Protein AF-A0A936VGF5-F1 (afdb_monomer_lite)

Radius of gyration: 16.81 Å; chains: 1; bounding box: 63×32×37 Å

Foldseek 3Di:
DDDDDPPPDPWPPDDEDDDDQPQADVPDDDCVRRDPPVLRLLLCVQQVPDAFDWAFLVRSQVCCCPVVVDNDDSVRSVVSQVVCRNNVQWDWTD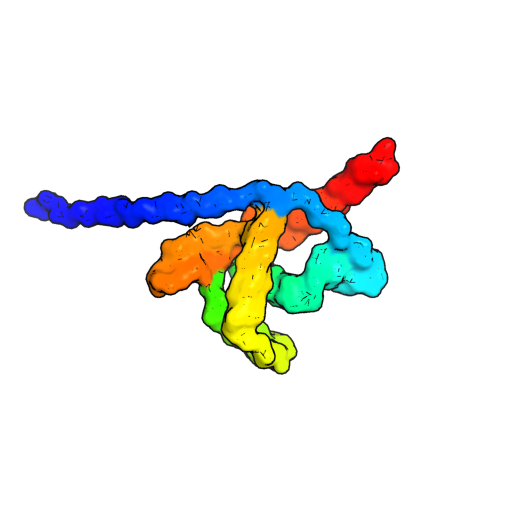DPNTIIIHGPDHPVVVVVSNVVSVVVVVD

pLDDT: mean 82.53, std 17.33, range [33.66, 96.06]

Structure (mmCIF, N/CA/C/O backbone):
data_AF-A0A936VGF5-F1
#
_entry.id   AF-A0A936VGF5-F1
#
loop_
_atom_site.group_PDB
_atom_site.id
_atom_site.type_symbol
_atom_site.label_atom_id
_atom_site.label_alt_id
_atom_site.label_comp_id
_atom_site.label_asym_id
_atom_site.label_entity_id
_atom_site.label_seq_id
_atom_site.pdbx_PDB_ins_code
_atom_site.Cartn_x
_atom_site.Cartn_y
_atom_site.Cartn_z
_atom_site.occupancy
_atom_site.B_iso_or_equiv
_atom_site.auth_seq_id
_atom_site.auth_comp_id
_atom_site.auth_asym_id
_atom_site.auth_atom_id
_atom_site.pdbx_PDB_model_num
ATOM 1 N N . MET A 1 1 ? 45.465 14.413 -1.784 1.00 39.62 1 MET A N 1
ATOM 2 C CA . MET A 1 1 ? 44.495 14.993 -2.738 1.00 39.62 1 MET A CA 1
ATOM 3 C C . MET A 1 1 ? 43.086 14.638 -2.286 1.00 39.62 1 MET A C 1
ATOM 5 O O . MET A 1 1 ? 42.641 13.520 -2.496 1.00 39.62 1 MET A O 1
ATOM 9 N N . ARG A 1 2 ? 42.426 15.552 -1.565 1.00 36.09 2 ARG A N 1
ATOM 10 C CA . ARG A 1 2 ? 41.004 15.451 -1.212 1.00 36.09 2 ARG A CA 1
ATOM 11 C C . ARG A 1 2 ? 40.212 16.215 -2.265 1.00 36.09 2 ARG A C 1
ATOM 13 O O . ARG A 1 2 ? 40.598 17.339 -2.564 1.00 36.09 2 ARG A O 1
ATOM 20 N N . SER A 1 3 ? 39.134 15.620 -2.769 1.00 33.69 3 SER A N 1
ATOM 21 C CA . SER A 1 3 ? 37.849 16.268 -3.080 1.00 33.69 3 SER A CA 1
ATOM 22 C C . SER A 1 3 ? 37.130 15.448 -4.152 1.00 33.69 3 SER A C 1
ATOM 24 O O . SER A 1 3 ? 37.285 15.686 -5.345 1.00 33.69 3 SER A O 1
ATOM 26 N N . ILE A 1 4 ? 36.338 14.465 -3.721 1.00 40.16 4 ILE A N 1
ATOM 27 C CA . ILE A 1 4 ? 35.181 14.038 -4.504 1.00 40.16 4 ILE A CA 1
ATOM 28 C C . ILE A 1 4 ? 34.011 14.734 -3.832 1.00 40.16 4 ILE A C 1
ATOM 30 O O . ILE A 1 4 ? 33.674 14.450 -2.684 1.00 40.16 4 ILE A O 1
ATOM 34 N N . ARG A 1 5 ? 33.477 15.735 -4.530 1.00 33.66 5 ARG A N 1
ATOM 35 C CA . ARG A 1 5 ? 32.250 16.429 -4.162 1.00 33.66 5 ARG A CA 1
ATOM 36 C C . ARG A 1 5 ? 31.157 15.378 -3.991 1.00 33.66 5 ARG A C 1
ATOM 38 O O . ARG A 1 5 ? 30.694 14.819 -4.981 1.00 33.66 5 ARG A O 1
ATOM 45 N N . THR A 1 6 ? 30.743 15.126 -2.754 1.00 34.22 6 THR A N 1
ATOM 46 C CA . THR A 1 6 ? 29.470 14.468 -2.470 1.00 34.22 6 THR A CA 1
ATOM 47 C C . THR A 1 6 ? 28.396 15.373 -3.049 1.00 34.22 6 THR A C 1
ATOM 49 O O . THR A 1 6 ? 28.096 16.435 -2.507 1.00 34.22 6 THR A O 1
ATOM 52 N N . GLN A 1 7 ? 27.907 15.018 -4.231 1.00 36.62 7 GLN A N 1
ATOM 53 C CA . GLN A 1 7 ? 26.807 15.712 -4.865 1.00 36.62 7 GLN A CA 1
ATOM 54 C C . GLN A 1 7 ? 25.578 15.414 -4.008 1.00 36.62 7 GLN A C 1
ATOM 56 O O . GLN A 1 7 ? 25.015 14.325 -4.065 1.00 36.62 7 GLN A O 1
ATOM 61 N N . THR A 1 8 ? 25.234 16.364 -3.138 1.00 41.66 8 THR A N 1
ATOM 62 C CA . THR A 1 8 ? 23.987 16.397 -2.380 1.00 41.66 8 THR A CA 1
ATOM 63 C C . THR A 1 8 ? 22.843 16.334 -3.383 1.00 41.66 8 THR A C 1
ATOM 65 O O . THR A 1 8 ? 22.444 17.348 -3.956 1.00 41.66 8 THR A O 1
ATOM 68 N N . ALA A 1 9 ? 22.358 15.123 -3.657 1.00 45.34 9 ALA A N 1
ATOM 69 C CA . ALA A 1 9 ? 21.144 14.925 -4.417 1.00 45.34 9 ALA A CA 1
ATOM 70 C C . ALA A 1 9 ? 20.023 15.603 -3.630 1.00 45.34 9 ALA A C 1
ATOM 72 O O . ALA A 1 9 ? 19.758 15.268 -2.476 1.00 45.34 9 ALA A O 1
ATOM 73 N N . VAL A 1 10 ? 19.426 16.615 -4.250 1.00 44.59 10 VAL A N 1
ATOM 74 C CA . VAL A 1 10 ? 18.288 17.362 -3.726 1.00 44.59 10 VAL A CA 1
ATOM 75 C C . VAL A 1 10 ? 17.210 16.355 -3.328 1.00 44.59 10 VAL A C 1
ATOM 77 O O . VAL A 1 10 ? 16.573 15.749 -4.190 1.00 44.59 10 VAL A O 1
ATOM 80 N N . VAL A 1 11 ? 17.029 16.154 -2.020 1.00 50.84 11 VAL A N 1
ATOM 81 C CA . VAL A 1 11 ? 15.942 15.354 -1.456 1.00 50.84 11 VAL A CA 1
ATOM 82 C C . VAL A 1 11 ? 14.650 16.037 -1.879 1.00 50.84 11 VAL A C 1
ATOM 84 O O . VAL A 1 11 ? 14.237 17.033 -1.288 1.00 50.84 11 VAL A O 1
ATOM 87 N N . ARG A 1 12 ? 14.009 15.538 -2.938 1.00 46.78 12 ARG A N 1
ATOM 88 C CA . ARG A 1 12 ? 12.655 15.968 -3.294 1.00 46.78 12 ARG A CA 1
ATOM 89 C C . ARG A 1 12 ? 11.688 15.350 -2.290 1.00 46.78 12 ARG A C 1
ATOM 91 O O . ARG A 1 12 ? 11.026 14.353 -2.566 1.00 46.78 12 ARG A O 1
ATOM 98 N N . SER A 1 13 ? 11.655 15.949 -1.103 1.00 54.50 13 SER A N 1
ATOM 99 C CA . SER A 1 13 ? 10.577 15.786 -0.139 1.00 54.50 13 SER A CA 1
ATOM 100 C C . SER A 1 13 ? 9.284 16.224 -0.827 1.00 54.50 13 SER A C 1
ATOM 102 O O . SER A 1 13 ? 9.141 17.385 -1.205 1.00 54.50 13 SER A O 1
ATOM 104 N N . THR A 1 14 ? 8.377 15.280 -1.080 1.00 53.69 14 THR A N 1
ATOM 105 C CA . THR A 1 14 ? 7.037 15.575 -1.601 1.00 53.69 14 THR A CA 1
ATOM 106 C C . THR A 1 14 ? 6.063 15.328 -0.459 1.00 53.69 14 THR A C 1
ATOM 108 O O . THR A 1 14 ? 5.756 14.188 -0.124 1.00 53.69 14 THR A O 1
ATOM 111 N N . ILE A 1 15 ? 5.716 16.427 0.207 1.00 53.41 15 ILE A N 1
ATOM 112 C CA . ILE A 1 15 ? 4.861 16.560 1.395 1.00 53.41 15 ILE A CA 1
ATOM 113 C C . ILE A 1 15 ? 3.683 15.574 1.378 1.00 53.41 15 ILE A C 1
ATOM 115 O O . ILE A 1 15 ? 3.010 15.444 0.358 1.00 53.41 15 ILE A O 1
ATOM 119 N N . ASN A 1 16 ? 3.432 14.900 2.506 1.00 62.00 16 ASN A N 1
ATOM 120 C CA . ASN A 1 16 ? 2.323 13.961 2.653 1.00 62.00 16 ASN A CA 1
ATOM 121 C C . ASN A 1 16 ? 1.742 13.967 4.079 1.00 62.00 16 ASN A C 1
ATOM 123 O O . ASN A 1 16 ? 2.332 13.422 5.016 1.00 62.00 16 ASN A O 1
ATOM 127 N N . ALA A 1 17 ? 0.564 14.556 4.229 1.00 57.31 17 ALA A N 1
ATOM 128 C CA . ALA A 1 17 ? -0.300 14.418 5.394 1.00 57.31 17 ALA A CA 1
ATOM 129 C C . ALA A 1 17 ? -1.736 14.471 4.867 1.00 57.31 17 ALA A C 1
ATOM 131 O O . ALA A 1 17 ? -2.182 15.541 4.454 1.00 57.31 17 ALA A O 1
ATOM 132 N N . PRO A 1 18 ? -2.419 13.325 4.764 1.00 60.78 18 PRO A N 1
ATOM 133 C CA . PRO A 1 18 ? -3.416 13.052 5.799 1.00 60.78 18 PRO A CA 1
ATOM 134 C C . PRO A 1 18 ? -3.662 11.559 6.060 1.00 60.78 18 PRO A C 1
ATOM 136 O O . PRO A 1 18 ? -3.663 10.748 5.147 1.00 60.78 18 PRO A O 1
ATOM 139 N N . LEU A 1 19 ? -3.997 11.220 7.301 1.00 58.94 19 LEU A N 1
ATOM 140 C CA . LEU A 1 19 ? -4.687 9.978 7.645 1.00 58.94 19 LEU A CA 1
ATOM 141 C C . LEU A 1 19 ? -5.800 10.314 8.642 1.00 58.94 19 LEU A C 1
ATOM 143 O O . LEU A 1 19 ? -5.503 10.677 9.777 1.00 58.94 19 LEU A O 1
ATOM 147 N N . PRO A 1 20 ? -7.067 10.169 8.243 1.00 59.28 20 PRO A N 1
ATOM 148 C CA . PRO A 1 20 ? -7.963 9.336 9.041 1.00 59.28 20 PRO A CA 1
ATOM 149 C C . PRO A 1 20 ? -8.663 8.337 8.110 1.00 59.28 20 PRO A C 1
ATOM 151 O O . PRO A 1 20 ? -9.509 8.727 7.302 1.00 59.28 20 PRO A O 1
ATOM 154 N N . ILE A 1 21 ? -8.288 7.050 8.155 1.00 58.75 21 ILE A N 1
ATOM 155 C CA . ILE A 1 21 ? -8.909 6.047 7.278 1.00 58.75 21 ILE A CA 1
ATOM 156 C C . ILE A 1 21 ? -10.196 5.555 7.930 1.00 58.75 21 ILE A C 1
ATOM 158 O O . ILE A 1 21 ? -10.199 4.723 8.825 1.00 58.75 21 ILE A O 1
ATOM 162 N N . LEU A 1 22 ? -11.318 6.054 7.421 1.00 59.53 22 LEU A N 1
ATOM 163 C CA . LEU A 1 22 ? -12.664 5.617 7.791 1.00 59.53 22 LEU A CA 1
ATOM 164 C C . LEU A 1 22 ? -13.322 4.868 6.629 1.00 59.53 22 LEU A C 1
ATOM 166 O O . LEU A 1 22 ? -14.381 5.232 6.125 1.00 59.53 22 LEU A O 1
ATOM 170 N N . ARG A 1 23 ? -12.682 3.783 6.200 1.00 68.75 23 ARG A N 1
ATOM 171 C CA . ARG A 1 23 ? -13.405 2.634 5.659 1.00 68.75 23 ARG A CA 1
ATOM 172 C C . ARG A 1 23 ? -13.059 1.471 6.568 1.00 68.75 23 ARG A C 1
ATOM 174 O O . ARG A 1 23 ? -11.928 1.010 6.557 1.00 68.75 23 ARG A O 1
ATOM 181 N N . TYR A 1 24 ? -14.031 1.057 7.364 1.00 85.19 24 TYR A N 1
ATOM 182 C CA . TYR A 1 24 ? -13.961 -0.161 8.149 1.00 85.19 24 TYR A CA 1
ATOM 183 C C . TYR A 1 24 ? -15.157 -1.021 7.765 1.00 85.19 24 TYR A C 1
ATOM 185 O O . TYR A 1 24 ? -16.300 -0.620 7.984 1.00 85.19 24 TYR A O 1
ATOM 193 N N . ASP A 1 25 ? -14.906 -2.169 7.138 1.00 89.56 25 ASP A N 1
ATOM 194 C CA . ASP A 1 25 ? -15.941 -3.182 6.915 1.00 89.56 25 ASP A CA 1
ATOM 195 C C . ASP A 1 25 ? -15.692 -4.369 7.859 1.00 89.56 25 ASP A C 1
ATOM 197 O O . ASP A 1 25 ? -14.798 -5.179 7.594 1.00 89.56 25 ASP A O 1
ATOM 201 N N . PRO A 1 26 ? -16.465 -4.520 8.952 1.00 88.38 26 PRO A N 1
ATOM 202 C CA . PRO A 1 26 ? -16.264 -5.607 9.912 1.00 88.38 26 PRO A CA 1
ATOM 203 C C . PRO A 1 26 ? -16.532 -6.999 9.319 1.00 88.38 26 PRO A C 1
ATOM 205 O O . PRO A 1 26 ? -16.187 -8.000 9.945 1.00 88.38 26 PRO A O 1
ATOM 208 N N . ARG A 1 27 ? -17.130 -7.086 8.123 1.00 90.94 27 ARG A N 1
ATOM 209 C CA . ARG A 1 27 ? -17.422 -8.354 7.434 1.00 90.94 27 ARG A CA 1
ATOM 210 C C . ARG A 1 27 ? -16.272 -8.834 6.550 1.00 90.94 27 ARG A C 1
ATOM 212 O O . ARG A 1 27 ? -16.309 -9.968 6.087 1.00 90.94 27 ARG A O 1
ATOM 219 N N . LYS A 1 28 ? -15.305 -7.966 6.249 1.00 92.00 28 LYS A N 1
ATOM 220 C CA . LYS A 1 28 ? -14.093 -8.317 5.496 1.00 92.00 28 LYS A CA 1
ATOM 221 C C . LYS A 1 28 ? -13.053 -8.923 6.420 1.00 92.00 28 LYS A C 1
ATOM 223 O O . LYS A 1 28 ? -13.156 -8.738 7.619 1.00 92.00 28 LYS A O 1
ATOM 228 N N . GLU A 1 29 ? -12.072 -9.629 5.880 1.00 87.44 29 GLU A N 1
ATOM 229 C CA . GLU A 1 29 ? -10.959 -10.193 6.651 1.00 87.44 29 GLU A CA 1
ATOM 230 C C . GLU A 1 29 ? -9.676 -9.394 6.404 1.00 87.44 29 GLU A C 1
ATOM 232 O O . GLU A 1 29 ? -9.612 -8.592 5.467 1.00 87.44 29 GLU A O 1
ATOM 237 N N . ASP A 1 30 ? -8.698 -9.567 7.294 1.00 89.25 30 ASP A N 1
ATOM 238 C CA . ASP A 1 30 ? -7.364 -8.967 7.203 1.00 89.25 30 ASP A CA 1
ATOM 239 C C . ASP A 1 30 ? -7.385 -7.464 6.865 1.00 89.25 30 ASP A C 1
ATOM 241 O O . ASP A 1 30 ? -8.191 -6.685 7.392 1.00 89.25 30 ASP A O 1
ATOM 245 N N . PHE A 1 31 ? -6.506 -7.040 5.959 1.00 90.44 31 PHE A N 1
ATOM 246 C CA . PHE A 1 31 ? -6.366 -5.647 5.568 1.00 90.44 31 PHE A CA 1
ATOM 247 C C . PHE A 1 31 ? -7.459 -5.172 4.597 1.00 90.44 31 PHE A C 1
ATOM 249 O O . PHE A 1 31 ? -7.625 -3.962 4.425 1.00 90.44 31 PHE A O 1
ATOM 256 N N . GLU A 1 32 ? -8.289 -6.063 4.032 1.00 92.31 32 GLU A N 1
ATOM 257 C CA . GLU A 1 32 ? -9.488 -5.656 3.274 1.00 92.31 32 GLU A CA 1
ATOM 258 C C . GLU A 1 32 ? -10.554 -4.988 4.161 1.00 92.31 32 GLU A C 1
ATOM 260 O O . GLU A 1 32 ? -11.457 -4.322 3.646 1.00 92.31 32 GLU A O 1
ATOM 265 N N . ARG A 1 33 ? -10.451 -5.111 5.494 1.00 91.25 33 ARG A N 1
ATOM 266 C CA . ARG A 1 33 ? -11.264 -4.315 6.430 1.00 91.25 33 ARG A CA 1
ATOM 267 C C . ARG A 1 33 ? -11.019 -2.819 6.252 1.00 91.25 33 ARG A C 1
ATOM 269 O O . ARG A 1 33 ? -11.967 -2.047 6.370 1.00 91.25 33 ARG A O 1
ATOM 276 N N . TRP A 1 34 ? -9.778 -2.440 5.944 1.00 90.75 34 TRP A N 1
ATOM 277 C CA . TRP A 1 34 ? -9.291 -1.057 5.900 1.00 90.75 34 TRP A CA 1
ATOM 278 C C . TRP A 1 34 ? -9.090 -0.528 4.474 1.00 90.75 34 TRP A C 1
ATOM 280 O O . TRP A 1 34 ? -9.181 0.676 4.218 1.00 90.75 34 TRP A O 1
ATOM 290 N N . PHE A 1 35 ? -8.821 -1.429 3.530 1.00 91.75 35 PHE A N 1
ATOM 291 C CA . PHE A 1 35 ? -8.397 -1.113 2.171 1.00 91.75 35 PHE A CA 1
ATOM 292 C C . PHE A 1 35 ? -9.289 -1.760 1.106 1.00 91.75 35 PHE A C 1
ATOM 294 O O . PHE A 1 35 ? -10.047 -2.691 1.366 1.00 91.75 35 PHE A O 1
ATOM 301 N N . GLY A 1 36 ? -9.190 -1.281 -0.139 1.00 90.75 36 GLY A N 1
ATOM 302 C CA . GLY A 1 36 ? -9.699 -2.046 -1.282 1.00 90.75 36 GLY A CA 1
ATOM 303 C C . GLY A 1 36 ? -8.843 -3.298 -1.564 1.00 90.75 36 GLY A C 1
ATOM 304 O O . GLY A 1 36 ? -7.688 -3.338 -1.146 1.00 90.75 36 GLY A O 1
ATOM 305 N N . PRO A 1 37 ? -9.326 -4.283 -2.348 1.00 90.62 37 PRO A N 1
ATOM 306 C CA . PRO A 1 37 ? -8.626 -5.563 -2.547 1.00 90.62 37 PRO A CA 1
ATOM 307 C C . PRO A 1 37 ? -7.183 -5.439 -3.064 1.00 90.62 37 PRO A C 1
ATOM 309 O O . PRO A 1 37 ? -6.274 -6.106 -2.582 1.00 90.62 37 PRO A O 1
ATOM 312 N N . THR A 1 38 ? -6.931 -4.565 -4.045 1.00 92.06 38 THR A N 1
ATOM 313 C CA . THR A 1 38 ? -5.569 -4.350 -4.573 1.00 92.06 38 THR A CA 1
ATOM 314 C C . THR A 1 38 ? -4.687 -3.576 -3.595 1.00 92.06 38 THR A C 1
ATOM 316 O O . THR A 1 38 ? -3.483 -3.800 -3.547 1.00 92.06 38 THR A O 1
ATOM 319 N N . GLU A 1 39 ? -5.269 -2.658 -2.825 1.00 93.88 39 GLU A N 1
ATOM 320 C CA . GLU A 1 39 ? -4.542 -1.895 -1.810 1.00 93.88 39 GLU A CA 1
ATOM 321 C C . GLU A 1 39 ? -4.104 -2.807 -0.659 1.00 93.88 39 GLU A C 1
ATOM 323 O O . GLU A 1 39 ? -2.935 -2.759 -0.288 1.00 93.88 39 GLU A O 1
ATOM 328 N N . ALA A 1 40 ? -4.998 -3.680 -0.176 1.00 93.62 40 ALA A N 1
ATOM 329 C CA . ALA A 1 40 ? -4.715 -4.670 0.861 1.00 93.62 40 ALA A CA 1
ATOM 330 C C . ALA A 1 40 ? -3.526 -5.559 0.471 1.00 93.62 40 ALA A C 1
ATOM 332 O O . ALA A 1 40 ? -2.518 -5.556 1.168 1.00 93.62 40 ALA A O 1
ATOM 333 N N . LYS A 1 41 ? -3.563 -6.178 -0.718 1.00 94.75 41 LYS A N 1
ATOM 334 C CA . LYS A 1 41 ? -2.460 -7.016 -1.228 1.00 94.75 41 LYS A CA 1
ATOM 335 C C . LYS A 1 41 ? -1.125 -6.275 -1.324 1.00 94.75 41 LYS A C 1
ATOM 337 O O . LYS A 1 41 ? -0.071 -6.834 -1.042 1.00 94.75 41 LYS A O 1
ATOM 342 N N . ILE A 1 42 ? -1.140 -5.008 -1.749 1.00 95.12 42 ILE A N 1
ATOM 343 C CA . ILE A 1 42 ? 0.086 -4.196 -1.816 1.00 95.12 42 ILE A CA 1
ATOM 344 C C . ILE A 1 42 ? 0.629 -3.922 -0.411 1.00 95.12 42 ILE A C 1
ATOM 346 O O . ILE A 1 42 ? 1.841 -3.984 -0.208 1.00 95.12 42 ILE A O 1
ATOM 350 N N . MET A 1 43 ? -0.247 -3.617 0.545 1.00 94.31 43 MET A N 1
ATOM 351 C CA . MET A 1 43 ? 0.147 -3.380 1.930 1.00 94.31 43 MET A CA 1
ATOM 352 C C . MET A 1 43 ? 0.651 -4.659 2.608 1.00 94.31 43 MET A C 1
ATOM 354 O O . MET A 1 43 ? 1.670 -4.600 3.287 1.00 94.31 43 MET A O 1
ATOM 358 N N . GLU A 1 44 ? 0.032 -5.811 2.344 1.00 93.94 44 GLU A N 1
ATOM 359 C CA . GLU A 1 44 ? 0.500 -7.135 2.782 1.00 93.94 44 GLU A CA 1
ATOM 360 C C . GLU A 1 44 ? 1.915 -7.426 2.280 1.00 93.94 44 GLU A C 1
ATOM 362 O O . GLU A 1 44 ? 2.783 -7.790 3.069 1.00 93.94 44 GLU A O 1
ATOM 367 N N . ILE A 1 45 ? 2.195 -7.176 0.994 1.00 94.44 45 ILE A N 1
ATOM 368 C CA . ILE A 1 45 ? 3.553 -7.307 0.446 1.00 94.44 45 ILE A CA 1
ATOM 369 C C . ILE A 1 45 ? 4.516 -6.361 1.175 1.00 94.44 45 ILE A C 1
ATOM 371 O O . ILE A 1 45 ? 5.601 -6.769 1.587 1.00 94.44 45 ILE A O 1
ATOM 375 N N . LEU A 1 46 ? 4.153 -5.086 1.334 1.00 94.19 46 LEU A N 1
ATOM 376 C CA . LEU A 1 46 ? 5.045 -4.082 1.919 1.00 94.19 46 LEU A CA 1
ATOM 377 C C . LEU A 1 46 ? 5.318 -4.305 3.415 1.00 94.19 46 LEU A C 1
ATOM 379 O O . LEU A 1 46 ? 6.433 -4.032 3.858 1.00 94.19 46 LEU A O 1
ATOM 383 N N . TRP A 1 47 ? 4.339 -4.787 4.182 1.00 92.88 47 TRP A N 1
ATOM 384 C CA . TRP A 1 47 ? 4.497 -5.116 5.602 1.00 92.88 47 TRP A CA 1
ATOM 385 C C . TRP A 1 47 ? 5.080 -6.512 5.843 1.00 92.88 47 TRP A C 1
ATOM 387 O O . TRP A 1 47 ? 5.720 -6.717 6.871 1.00 92.88 47 TRP A O 1
ATOM 397 N N . GLY A 1 48 ? 4.889 -7.455 4.915 1.00 88.38 48 GLY A N 1
ATOM 398 C CA . GLY A 1 48 ? 5.469 -8.800 4.980 1.00 88.38 48 GLY A CA 1
ATOM 399 C C . GLY A 1 48 ? 6.952 -8.855 4.596 1.00 88.38 48 GLY A C 1
ATOM 400 O O . GLY A 1 48 ? 7.673 -9.758 5.017 1.00 88.38 48 GLY A O 1
ATOM 401 N N . ASN A 1 49 ? 7.439 -7.878 3.825 1.00 79.25 49 ASN A N 1
ATOM 402 C CA . ASN A 1 49 ? 8.873 -7.662 3.634 1.00 79.25 49 ASN A CA 1
ATOM 403 C C . ASN A 1 49 ? 9.495 -7.013 4.883 1.00 79.25 49 ASN A C 1
ATOM 405 O O . ASN A 1 49 ? 8.782 -6.505 5.744 1.00 79.25 49 ASN A O 1
ATOM 409 N N . GLN A 1 50 ? 10.833 -7.016 4.995 1.00 72.19 50 GLN A N 1
ATOM 410 C CA . GLN A 1 50 ? 11.511 -6.368 6.128 1.00 72.19 50 GLN A CA 1
ATOM 411 C C . GLN A 1 50 ? 10.945 -4.951 6.345 1.00 72.19 50 GLN A C 1
ATOM 413 O O . GLN A 1 50 ? 10.933 -4.165 5.386 1.00 72.19 50 GLN A O 1
ATOM 418 N N . PRO A 1 51 ? 10.470 -4.623 7.564 1.00 66.31 51 PRO A N 1
ATOM 419 C CA . PRO A 1 51 ? 9.772 -3.373 7.814 1.00 66.31 51 PRO A CA 1
ATOM 420 C C . PRO A 1 51 ? 10.581 -2.184 7.301 1.00 66.31 51 PRO A C 1
ATOM 422 O O . PRO A 1 51 ? 11.773 -2.062 7.576 1.00 66.31 51 PRO A O 1
ATOM 425 N N . MET A 1 52 ? 9.918 -1.309 6.542 1.00 68.06 52 MET A N 1
ATOM 426 C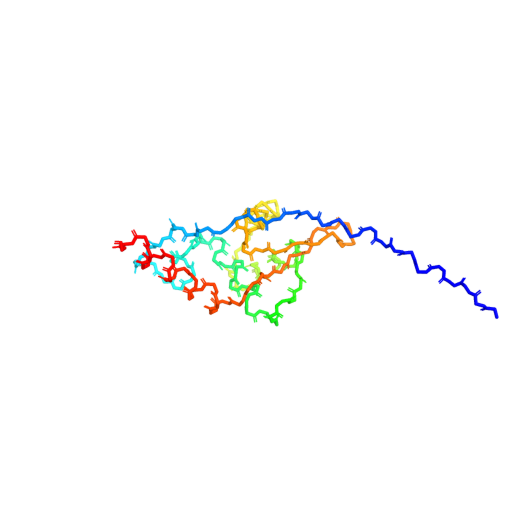 CA . MET A 1 52 ? 10.477 -0.073 5.973 1.00 68.06 52 MET A CA 1
ATOM 427 C C . MET A 1 52 ? 11.435 -0.231 4.777 1.00 68.06 52 MET A C 1
ATOM 429 O O . MET A 1 52 ? 11.984 0.775 4.310 1.00 68.06 52 MET A O 1
ATOM 433 N N . VAL A 1 53 ? 11.606 -1.433 4.210 1.00 84.38 53 VAL A N 1
ATOM 434 C CA . VAL A 1 53 ? 12.296 -1.574 2.917 1.00 84.38 53 VAL A CA 1
ATOM 435 C C . VAL A 1 53 ? 11.501 -0.871 1.820 1.00 84.38 53 VAL A C 1
ATOM 437 O O . VAL A 1 53 ? 10.287 -1.018 1.686 1.00 84.38 53 VAL A O 1
ATOM 440 N N . ARG A 1 54 ? 12.208 -0.083 1.008 1.00 90.94 54 ARG A N 1
ATOM 441 C CA . ARG A 1 54 ? 11.604 0.651 -0.102 1.00 90.94 54 ARG A CA 1
ATOM 442 C C . ARG A 1 54 ? 11.458 -0.245 -1.323 1.00 90.94 54 ARG A C 1
ATOM 444 O O . ARG A 1 54 ? 12.426 -0.861 -1.761 1.00 90.94 54 ARG A O 1
ATOM 451 N N . MET A 1 55 ? 10.277 -0.247 -1.927 1.00 94.94 55 MET A N 1
ATOM 452 C CA . MET A 1 55 ? 9.982 -1.013 -3.135 1.00 94.94 55 MET A CA 1
ATOM 453 C C . MET A 1 55 ? 9.488 -0.107 -4.262 1.00 94.94 55 MET A C 1
ATOM 455 O O . MET A 1 55 ? 8.705 0.821 -4.059 1.00 94.94 55 MET A O 1
ATOM 459 N N . THR A 1 56 ? 9.955 -0.378 -5.479 1.00 95.75 56 THR A N 1
ATOM 460 C CA . THR A 1 56 ? 9.471 0.309 -6.685 1.00 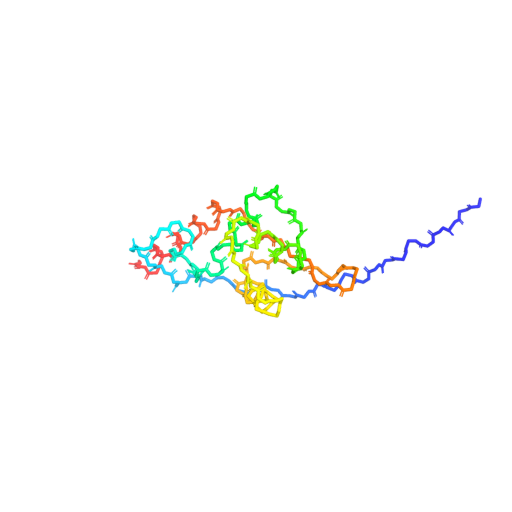95.75 56 THR A CA 1
ATOM 461 C C . THR A 1 56 ? 8.152 -0.300 -7.162 1.00 95.75 56 THR A C 1
ATOM 463 O O . THR A 1 56 ? 7.845 -1.452 -6.851 1.00 95.75 56 THR A O 1
ATOM 466 N N . VAL A 1 57 ? 7.420 0.428 -8.011 1.00 95.56 57 VAL A N 1
ATOM 467 C CA . VAL A 1 57 ? 6.211 -0.084 -8.689 1.00 95.56 57 VAL A CA 1
ATOM 468 C C . VAL A 1 57 ? 6.474 -1.417 -9.393 1.00 95.56 57 VAL A C 1
ATOM 470 O O . VAL A 1 57 ? 5.682 -2.348 -9.283 1.00 95.56 57 VAL A O 1
ATOM 473 N N . ARG A 1 58 ? 7.618 -1.541 -10.080 1.00 95.38 58 ARG A N 1
ATOM 474 C CA . ARG A 1 58 ? 7.994 -2.770 -10.793 1.00 95.38 58 ARG A CA 1
ATOM 475 C C . ARG A 1 58 ? 8.230 -3.934 -9.829 1.00 95.38 58 ARG A C 1
ATOM 477 O O . ARG A 1 58 ? 7.867 -5.063 -10.145 1.00 95.38 58 ARG A O 1
ATOM 484 N N . SER A 1 59 ? 8.848 -3.674 -8.677 1.00 95.00 59 SER A N 1
ATOM 485 C CA . SER A 1 59 ? 9.071 -4.701 -7.655 1.00 95.00 59 SER A CA 1
ATOM 486 C C . SER A 1 59 ? 7.743 -5.216 -7.101 1.00 95.00 59 SER A C 1
ATOM 488 O O . SER A 1 59 ? 7.536 -6.423 -7.076 1.00 95.00 59 SER A O 1
ATOM 490 N N . ILE A 1 60 ? 6.824 -4.310 -6.752 1.00 95.62 60 ILE A N 1
ATOM 491 C CA . ILE A 1 60 ? 5.495 -4.666 -6.238 1.00 95.62 60 ILE A CA 1
ATOM 492 C C . ILE A 1 60 ? 4.668 -5.422 -7.274 1.00 95.62 60 ILE A C 1
ATOM 494 O O . ILE A 1 60 ? 4.083 -6.446 -6.942 1.00 95.62 60 ILE A O 1
ATOM 498 N N . GLN A 1 61 ? 4.666 -4.980 -8.535 1.00 95.94 61 GLN A N 1
ATOM 499 C CA . GLN A 1 61 ? 3.980 -5.695 -9.613 1.00 95.94 61 GLN A CA 1
ATOM 500 C C . GLN A 1 61 ? 4.459 -7.151 -9.711 1.00 95.94 61 GLN A C 1
ATOM 502 O O . GLN A 1 61 ? 3.649 -8.069 -9.745 1.00 95.94 61 GLN A O 1
ATOM 507 N N . ARG A 1 62 ? 5.778 -7.377 -9.670 1.00 94.88 62 ARG A N 1
ATOM 508 C CA . ARG A 1 62 ? 6.343 -8.733 -9.714 1.00 94.88 62 ARG A CA 1
ATOM 509 C C . ARG A 1 62 ? 5.968 -9.580 -8.499 1.00 94.88 62 ARG A C 1
ATOM 511 O O . ARG A 1 62 ? 5.846 -10.791 -8.657 1.00 94.88 62 ARG A O 1
ATOM 518 N N . CYS A 1 63 ? 5.844 -8.985 -7.313 1.00 94.44 63 CYS A N 1
ATOM 519 C CA . CYS A 1 63 ? 5.355 -9.686 -6.124 1.00 94.44 63 CYS A CA 1
ATOM 520 C C . CYS A 1 63 ? 3.880 -10.065 -6.284 1.00 94.44 63 CYS A C 1
ATOM 522 O O . CYS A 1 63 ? 3.541 -11.225 -6.086 1.00 94.44 63 CYS A O 1
ATOM 524 N N . LEU A 1 64 ? 3.029 -9.146 -6.756 1.00 93.81 64 LEU A N 1
ATOM 525 C CA . LEU A 1 64 ? 1.610 -9.420 -7.026 1.00 93.81 64 LEU A CA 1
ATOM 526 C C . LEU A 1 64 ? 1.413 -10.574 -8.021 1.00 93.81 64 LEU A C 1
ATOM 528 O O . LEU A 1 64 ? 0.611 -11.477 -7.771 1.00 93.81 64 LEU A O 1
ATOM 532 N N . ASP A 1 65 ? 2.184 -10.576 -9.110 1.00 91.94 65 ASP A N 1
ATOM 533 C CA . ASP A 1 65 ? 2.134 -11.635 -10.119 1.00 91.94 65 ASP A CA 1
ATOM 534 C C . ASP A 1 65 ? 2.542 -13.000 -9.535 1.00 91.94 65 ASP A C 1
ATOM 536 O O . ASP A 1 65 ? 1.963 -14.023 -9.895 1.00 91.94 65 ASP A O 1
ATOM 540 N N . ARG A 1 66 ? 3.534 -13.030 -8.631 1.00 91.62 66 ARG A N 1
ATOM 541 C CA . ARG A 1 66 ? 4.079 -14.267 -8.041 1.00 91.62 66 ARG A CA 1
ATOM 542 C C . ARG A 1 66 ? 3.236 -14.812 -6.896 1.00 91.62 66 ARG A C 1
ATOM 544 O O . ARG A 1 66 ? 2.969 -16.006 -6.864 1.00 91.62 66 ARG A O 1
ATOM 551 N N . GLU A 1 67 ? 2.877 -13.957 -5.946 1.00 87.81 67 GLU A N 1
ATOM 552 C CA . GLU A 1 67 ? 2.263 -14.352 -4.674 1.00 87.81 67 GLU A CA 1
ATOM 553 C C . GLU A 1 67 ? 0.751 -14.541 -4.809 1.00 87.81 67 GLU A C 1
ATOM 555 O O . GLU A 1 67 ? 0.182 -15.427 -4.182 1.00 87.81 67 GLU A O 1
ATOM 560 N N . TYR A 1 68 ? 0.100 -13.764 -5.683 1.00 84.81 68 TYR A N 1
ATOM 561 C CA . TYR A 1 68 ? -1.360 -13.763 -5.814 1.00 84.81 68 TYR A CA 1
ATOM 562 C C . TYR A 1 68 ? -1.847 -14.265 -7.175 1.00 84.81 68 TYR A C 1
ATOM 564 O O . TYR A 1 68 ? -3.044 -14.176 -7.453 1.00 84.81 68 TYR A O 1
ATOM 572 N N . SER A 1 69 ? -0.941 -14.743 -8.045 1.00 83.56 69 SER A N 1
ATOM 573 C CA . SER A 1 69 ? -1.233 -15.061 -9.458 1.00 83.56 69 SER A CA 1
ATOM 574 C C . SER A 1 69 ? -2.038 -13.947 -10.144 1.00 83.56 69 SER A C 1
ATOM 576 O O . SER A 1 69 ? -2.919 -14.192 -10.970 1.00 83.56 69 SER A O 1
ATOM 578 N N . HIS A 1 70 ? -1.782 -12.701 -9.739 1.00 77.31 70 HIS A N 1
ATOM 579 C CA . HIS A 1 70 ? -2.632 -11.565 -10.046 1.00 77.31 70 HIS A CA 1
ATOM 580 C C . HIS A 1 70 ? -1.900 -10.644 -11.013 1.00 77.31 70 HIS A C 1
ATOM 582 O O . HIS A 1 70 ? -1.179 -9.748 -10.585 1.00 77.31 70 HIS A O 1
ATOM 588 N N . ALA A 1 71 ? -2.107 -10.876 -12.312 1.00 83.38 71 ALA A N 1
ATOM 589 C CA . ALA A 1 71 ? -1.517 -10.084 -13.387 1.00 83.38 71 ALA A CA 1
ATOM 590 C C . ALA A 1 71 ? -2.098 -8.661 -13.409 1.00 83.38 71 ALA A C 1
ATOM 592 O O . ALA A 1 71 ? -3.075 -8.373 -14.106 1.00 83.38 71 ALA A O 1
ATOM 593 N N . VAL A 1 72 ? -1.507 -7.761 -12.624 1.00 88.38 72 VAL A N 1
ATOM 594 C CA . VAL A 1 72 ? -1.918 -6.354 -12.562 1.00 88.38 72 VAL A CA 1
ATOM 595 C C . VAL A 1 72 ? -1.068 -5.534 -13.520 1.00 88.38 72 VAL A C 1
ATOM 597 O O . VAL A 1 72 ? 0.163 -5.575 -13.488 1.00 88.38 72 VAL A O 1
ATOM 600 N N . ALA A 1 73 ? -1.718 -4.732 -14.362 1.00 93.56 73 ALA A N 1
ATOM 601 C CA . ALA A 1 73 ? -1.016 -3.800 -15.236 1.00 93.56 73 ALA A CA 1
ATOM 602 C C . ALA A 1 73 ? -0.146 -2.817 -14.426 1.00 93.56 73 ALA A C 1
ATOM 604 O O . ALA A 1 73 ? -0.560 -2.317 -13.378 1.00 93.56 73 ALA A O 1
ATOM 605 N N . TYR A 1 74 ? 1.041 -2.485 -14.942 1.00 92.81 74 TYR A N 1
ATOM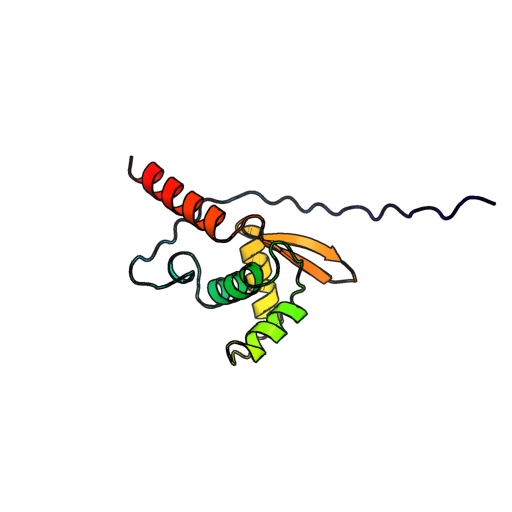 606 C CA . TYR A 1 74 ? 2.006 -1.607 -14.265 1.00 92.81 74 TYR A CA 1
ATOM 607 C C . TYR A 1 74 ? 1.389 -0.269 -13.836 1.00 92.81 74 TYR A C 1
ATOM 609 O O . TYR A 1 74 ? 1.593 0.186 -12.713 1.00 92.81 74 TYR A O 1
ATOM 617 N N . THR A 1 75 ? 0.602 0.352 -14.715 1.00 93.50 75 THR A N 1
ATOM 618 C CA . THR A 1 75 ? -0.069 1.630 -14.444 1.00 93.50 75 THR A CA 1
ATOM 619 C C . THR A 1 75 ? -1.106 1.510 -13.333 1.00 93.50 75 THR A C 1
ATOM 621 O O . THR A 1 75 ? -1.216 2.418 -12.516 1.00 93.50 75 THR A O 1
ATOM 624 N N . THR A 1 76 ? -1.801 0.375 -13.232 1.00 94.19 76 THR A N 1
ATOM 625 C CA . THR A 1 76 ? -2.722 0.092 -12.125 1.00 94.19 76 THR A CA 1
ATOM 626 C C . THR A 1 76 ? -1.970 0.008 -10.801 1.00 94.19 76 THR A C 1
ATOM 628 O O . THR A 1 76 ? -2.382 0.648 -9.836 1.00 94.19 76 THR A O 1
ATOM 631 N N . VAL A 1 77 ? -0.832 -0.698 -10.751 1.00 96.06 77 VAL A N 1
ATOM 632 C CA . VAL A 1 77 ? 0.019 -0.732 -9.547 1.00 96.06 77 VAL A CA 1
ATOM 633 C C . VAL A 1 77 ? 0.522 0.674 -9.212 1.00 96.06 77 VAL A C 1
ATOM 635 O O . VAL A 1 77 ? 0.384 1.122 -8.077 1.00 96.06 77 VAL A O 1
ATOM 638 N N . MET A 1 78 ? 1.029 1.409 -10.205 1.00 94.81 78 MET A N 1
ATOM 639 C CA . MET A 1 78 ? 1.522 2.780 -10.046 1.00 94.81 78 MET A CA 1
ATOM 640 C C . MET A 1 78 ? 0.460 3.712 -9.450 1.00 94.81 78 MET A C 1
ATOM 642 O O . MET A 1 78 ? 0.740 4.429 -8.487 1.00 94.81 78 MET A O 1
ATOM 646 N N . SER A 1 79 ? -0.757 3.704 -9.998 1.00 94.69 79 SER A N 1
ATOM 647 C CA . SER A 1 79 ? -1.863 4.522 -9.502 1.00 94.69 79 SER A CA 1
ATOM 648 C C . SER A 1 79 ? -2.287 4.105 -8.096 1.00 94.69 79 SER A C 1
ATOM 650 O O . SER A 1 79 ? -2.509 4.975 -7.260 1.00 94.69 79 SER A O 1
ATOM 652 N N . THR A 1 80 ? -2.354 2.807 -7.790 1.00 95.31 80 THR A N 1
ATOM 653 C CA . THR A 1 80 ? -2.700 2.335 -6.438 1.00 95.31 80 THR A CA 1
ATOM 654 C C . THR A 1 80 ? -1.646 2.739 -5.407 1.00 95.31 80 THR A C 1
ATOM 656 O O . THR A 1 80 ? -1.993 3.275 -4.359 1.00 95.31 80 THR A O 1
ATOM 659 N N . MET A 1 81 ? -0.357 2.588 -5.720 1.00 95.00 81 MET A N 1
ATOM 660 C CA . MET A 1 81 ? 0.730 3.054 -4.849 1.00 95.00 81 MET A CA 1
ATOM 661 C C . MET A 1 81 ? 0.713 4.576 -4.665 1.00 95.00 81 MET A C 1
ATOM 663 O O . MET A 1 81 ? 0.995 5.071 -3.576 1.00 95.00 81 MET A O 1
ATOM 667 N N . THR A 1 82 ? 0.341 5.320 -5.710 1.00 93.31 82 THR A N 1
ATOM 668 C CA . THR A 1 82 ? 0.182 6.778 -5.627 1.00 93.31 82 THR A CA 1
ATOM 669 C C . THR A 1 82 ? -0.966 7.151 -4.692 1.00 93.31 82 THR A C 1
ATOM 671 O O . THR A 1 82 ? -0.760 7.991 -3.827 1.00 93.31 82 THR A O 1
ATOM 674 N N . ARG A 1 83 ? -2.118 6.471 -4.772 1.00 91.81 83 ARG A N 1
ATOM 675 C CA . ARG A 1 83 ? -3.250 6.679 -3.850 1.00 91.81 83 ARG A CA 1
ATOM 676 C C . ARG A 1 83 ? -2.909 6.324 -2.407 1.00 91.81 83 ARG A C 1
ATOM 678 O O . ARG A 1 83 ? -3.289 7.047 -1.498 1.00 91.81 83 ARG A O 1
ATOM 685 N N . LEU A 1 84 ? -2.183 5.231 -2.175 1.00 93.12 84 LEU A N 1
ATOM 686 C CA . LEU A 1 84 ? -1.718 4.852 -0.834 1.00 93.12 84 LEU A CA 1
ATOM 687 C C . LEU A 1 84 ? -0.721 5.868 -0.256 1.00 93.12 84 LEU A C 1
ATOM 689 O O . LEU A 1 84 ? -0.715 6.119 0.950 1.00 93.12 84 LEU A O 1
ATOM 693 N N . TRP A 1 85 ? 0.101 6.480 -1.113 1.00 92.81 85 TRP A N 1
ATOM 694 C CA . TRP A 1 85 ? 0.903 7.638 -0.735 1.00 92.81 85 TRP A CA 1
ATOM 695 C C . TRP A 1 85 ? 0.007 8.846 -0.444 1.00 92.81 85 TRP A C 1
ATOM 697 O O . TRP A 1 85 ? 0.095 9.366 0.652 1.00 92.81 85 TRP A O 1
ATOM 707 N N . GLU A 1 86 ? -0.918 9.244 -1.316 1.00 88.25 86 GLU A N 1
ATOM 708 C CA . GLU A 1 86 ? -1.846 10.367 -1.065 1.00 88.25 86 GLU A CA 1
ATOM 709 C C . GLU A 1 86 ? -2.669 10.199 0.225 1.00 88.25 86 GLU A C 1
ATOM 711 O O . GLU A 1 86 ? -2.927 11.177 0.917 1.00 88.25 86 GLU A O 1
ATOM 716 N N . LYS A 1 87 ? -3.028 8.957 0.579 1.00 87.00 87 LYS A N 1
ATOM 717 C CA . LYS A 1 87 ? -3.695 8.570 1.834 1.00 87.00 87 LYS A CA 1
ATOM 718 C C . LYS A 1 87 ? -2.794 8.627 3.065 1.00 87.00 87 LYS A C 1
ATOM 720 O O . LYS A 1 87 ? -3.220 8.188 4.118 1.00 87.00 87 LYS A O 1
ATOM 725 N N . GLY A 1 88 ? -1.532 9.025 2.955 1.00 89.06 88 GLY A N 1
ATOM 726 C CA . GLY A 1 88 ? -0.636 9.093 4.104 1.00 89.06 88 GLY A CA 1
ATOM 727 C C . GLY A 1 88 ? -0.126 7.752 4.643 1.00 89.06 88 GLY A C 1
ATOM 728 O O . GLY A 1 88 ? 0.632 7.785 5.605 1.00 89.06 88 GLY A O 1
ATOM 729 N N . VAL A 1 89 ? -0.464 6.602 4.042 1.00 90.75 89 VAL A N 1
ATOM 730 C CA . VAL A 1 89 ? -0.011 5.265 4.497 1.00 90.75 89 VAL A CA 1
ATOM 731 C C . VAL A 1 89 ? 1.412 4.967 4.024 1.00 90.75 89 VAL A C 1
ATOM 733 O O . VAL A 1 89 ? 2.220 4.383 4.748 1.00 90.75 89 VAL A O 1
ATOM 736 N N . LEU A 1 90 ? 1.744 5.402 2.805 1.00 92.81 90 LEU A N 1
ATOM 737 C CA . LEU A 1 90 ? 3.074 5.231 2.228 1.00 92.81 90 LEU A CA 1
ATOM 738 C C . LEU A 1 90 ? 3.856 6.542 2.202 1.00 92.81 90 LEU A C 1
ATOM 740 O O . LEU A 1 90 ? 3.329 7.621 1.936 1.00 92.81 90 LEU A O 1
ATOM 744 N N . GLY A 1 91 ? 5.161 6.435 2.420 1.00 91.88 91 GLY A N 1
ATOM 745 C CA . GLY A 1 91 ? 6.143 7.436 2.030 1.00 91.88 91 GLY A CA 1
ATOM 746 C C . GLY A 1 91 ? 6.750 7.053 0.684 1.00 91.88 91 GLY A C 1
ATOM 747 O O . GLY A 1 91 ? 6.784 5.875 0.331 1.00 91.88 91 GLY A O 1
ATOM 748 N N . ARG A 1 92 ? 7.274 8.028 -0.063 1.00 93.31 92 ARG A N 1
AT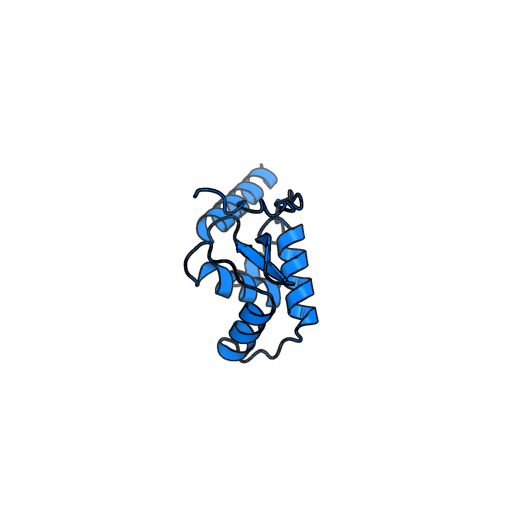OM 749 C CA . ARG A 1 92 ? 8.007 7.759 -1.306 1.00 93.31 92 ARG A CA 1
ATOM 750 C C . ARG A 1 92 ? 9.244 8.631 -1.445 1.00 93.31 92 ARG A C 1
ATOM 752 O O . ARG A 1 92 ? 9.269 9.754 -0.950 1.00 93.31 92 ARG A O 1
ATOM 759 N N . ILE A 1 93 ? 10.237 8.117 -2.156 1.00 92.19 93 ILE A N 1
ATOM 760 C CA . ILE A 1 93 ? 11.411 8.866 -2.611 1.00 92.19 93 ILE A CA 1
ATOM 761 C C . ILE A 1 93 ? 11.595 8.654 -4.108 1.00 92.19 93 ILE A C 1
ATOM 763 O O . ILE A 1 93 ? 11.196 7.621 -4.643 1.00 92.19 93 ILE A O 1
ATOM 767 N N . TRP A 1 94 ? 12.195 9.628 -4.783 1.00 89.06 94 TRP A N 1
ATOM 768 C CA . TRP A 1 94 ? 12.648 9.441 -6.156 1.00 89.06 94 TRP A CA 1
ATOM 769 C C . TRP A 1 94 ? 14.026 8.778 -6.144 1.00 89.06 94 TRP A C 1
ATOM 771 O O . TRP A 1 94 ? 14.957 9.327 -5.556 1.00 89.06 94 TRP A O 1
ATOM 781 N N . GLN A 1 95 ? 14.150 7.615 -6.777 1.00 86.19 95 GLN A N 1
ATOM 782 C CA . GLN A 1 95 ? 15.383 6.839 -6.844 1.00 86.19 95 GLN A CA 1
ATOM 783 C C . GLN A 1 95 ? 15.512 6.196 -8.233 1.00 86.19 95 GLN A C 1
ATOM 785 O O . GLN A 1 95 ? 14.581 5.554 -8.712 1.00 86.19 95 GLN A O 1
ATOM 790 N N . ASP A 1 96 ? 16.660 6.385 -8.888 1.00 86.94 96 ASP A N 1
ATOM 791 C CA . ASP A 1 96 ? 17.023 5.709 -10.146 1.00 86.94 96 ASP A CA 1
ATOM 792 C C . ASP A 1 96 ? 15.959 5.804 -11.262 1.00 86.94 96 ASP A C 1
ATOM 794 O O . ASP A 1 96 ? 15.699 4.853 -11.996 1.00 86.94 96 ASP A O 1
ATOM 798 N N . GLY A 1 97 ? 15.317 6.971 -11.394 1.00 87.94 97 GLY A N 1
ATOM 799 C CA . GLY A 1 97 ? 14.321 7.232 -12.441 1.00 87.94 97 GLY A CA 1
ATOM 800 C C . GLY A 1 97 ? 12.900 6.749 -12.128 1.00 87.94 97 GLY A C 1
ATOM 801 O O . GLY A 1 97 ? 12.030 6.845 -12.992 1.00 87.94 97 GLY A O 1
ATOM 802 N N . ALA A 1 98 ? 12.640 6.260 -10.913 1.00 88.88 98 ALA A N 1
ATOM 803 C CA . ALA A 1 98 ? 11.309 5.863 -10.466 1.00 88.88 98 ALA A CA 1
ATOM 804 C C . ALA A 1 98 ? 11.044 6.265 -9.006 1.00 88.88 98 ALA A C 1
ATOM 806 O O . ALA A 1 98 ? 11.953 6.576 -8.240 1.00 88.88 98 ALA A O 1
ATOM 807 N N . TYR A 1 99 ? 9.777 6.232 -8.589 1.00 92.75 99 TYR A N 1
ATOM 808 C CA . TYR A 1 99 ? 9.442 6.328 -7.169 1.00 92.75 99 TYR A CA 1
ATOM 809 C C . TYR A 1 99 ? 9.612 4.972 -6.472 1.00 92.75 99 TYR A C 1
ATOM 811 O O . TYR A 1 99 ? 9.107 3.950 -6.946 1.00 92.75 99 TYR A O 1
ATOM 819 N N . ALA A 1 100 ? 10.273 4.992 -5.316 1.00 94.12 100 ALA A N 1
ATOM 820 C CA . ALA A 1 100 ? 10.354 3.881 -4.378 1.00 94.12 100 ALA A CA 1
ATOM 821 C C . ALA A 1 100 ? 9.549 4.215 -3.115 1.00 94.12 100 ALA A C 1
ATOM 823 O O . ALA A 1 100 ? 9.719 5.287 -2.527 1.00 94.12 100 ALA A O 1
ATOM 824 N N . TYR A 1 101 ? 8.671 3.302 -2.708 1.00 94.12 101 TYR A N 1
ATOM 825 C CA . TYR A 1 101 ? 7.689 3.491 -1.644 1.00 94.12 101 TYR A CA 1
ATOM 826 C C . TYR A 1 101 ? 8.010 2.613 -0.440 1.00 94.12 101 TYR A C 1
ATOM 828 O O . TYR A 1 101 ? 8.529 1.517 -0.613 1.00 94.12 101 TYR A O 1
ATOM 836 N N . ALA A 1 102 ? 7.674 3.071 0.760 1.00 93.88 102 ALA A N 1
ATOM 837 C CA . ALA A 1 102 ? 7.717 2.261 1.976 1.00 93.88 102 ALA A CA 1
ATOM 838 C C . ALA A 1 102 ? 6.538 2.622 2.890 1.00 93.88 102 ALA A C 1
ATOM 840 O O . ALA A 1 102 ? 6.094 3.778 2.848 1.00 93.88 102 ALA A O 1
ATOM 841 N N . PRO A 1 103 ? 6.055 1.682 3.724 1.00 93.12 103 PRO A N 1
ATOM 842 C CA . PRO A 1 103 ? 5.128 2.001 4.803 1.00 93.12 103 PRO A CA 1
ATOM 843 C C . PRO A 1 103 ? 5.685 3.102 5.705 1.00 93.12 103 PRO A C 1
ATOM 845 O O . PRO A 1 103 ? 6.894 3.170 5.941 1.00 93.12 103 PRO A O 1
ATOM 848 N N . ARG A 1 104 ? 4.808 3.986 6.186 1.00 90.56 104 ARG A N 1
ATOM 849 C CA . ARG A 1 104 ? 5.172 5.014 7.178 1.00 90.56 104 ARG A CA 1
ATOM 850 C C . ARG A 1 104 ? 5.127 4.508 8.613 1.00 90.56 104 ARG A C 1
ATOM 852 O O . ARG A 1 104 ? 5.773 5.103 9.465 1.00 90.56 104 ARG A O 1
ATOM 859 N N . GLU A 1 105 ? 4.382 3.438 8.834 1.00 89.38 105 GLU A N 1
ATOM 860 C CA . GLU A 1 105 ? 4.189 2.761 10.109 1.00 89.38 105 GLU A CA 1
ATOM 861 C C . GLU A 1 105 ? 4.077 1.250 9.849 1.00 89.38 105 GLU A C 1
ATOM 863 O O . GLU A 1 105 ? 3.862 0.810 8.709 1.00 89.38 105 GLU A O 1
ATOM 868 N N . SER A 1 106 ? 4.280 0.449 10.887 1.00 92.44 106 SER A N 1
ATOM 869 C CA . SER A 1 106 ? 4.034 -0.993 10.854 1.00 92.44 106 SER A CA 1
ATOM 870 C C . SER A 1 106 ? 2.540 -1.306 10.714 1.00 92.44 106 SER A C 1
ATOM 872 O O . SER A 1 106 ? 1.684 -0.448 10.931 1.00 92.44 106 SER A O 1
ATOM 874 N N . ALA A 1 107 ? 2.217 -2.552 10.357 1.00 92.06 107 ALA A N 1
ATOM 875 C CA . ALA A 1 107 ? 0.832 -3.010 10.277 1.00 92.06 107 ALA A CA 1
ATOM 876 C C . ALA A 1 107 ? 0.085 -2.827 11.610 1.00 92.06 107 ALA A C 1
ATOM 878 O O . ALA A 1 107 ? -1.034 -2.323 11.621 1.00 92.06 107 ALA A O 1
ATOM 879 N N . GLN A 1 108 ? 0.736 -3.168 12.729 1.00 92.44 108 GLN A N 1
ATOM 880 C CA . GLN A 1 108 ? 0.149 -3.040 14.064 1.00 92.44 108 GLN A CA 1
ATOM 881 C C . GLN A 1 108 ? -0.135 -1.576 14.422 1.00 92.44 108 GLN A C 1
ATOM 883 O O . GLN A 1 108 ? -1.240 -1.249 14.840 1.00 92.44 108 GLN A O 1
ATOM 888 N N . GLU A 1 109 ? 0.835 -0.682 14.205 1.00 92.38 109 GLU A N 1
ATOM 889 C CA . GLU A 1 109 ? 0.659 0.755 14.466 1.00 92.38 109 GLU A CA 1
ATOM 890 C C . GLU A 1 109 ? -0.477 1.349 13.619 1.00 92.38 109 GLU A C 1
ATOM 892 O O . GLU A 1 109 ? -1.277 2.146 14.115 1.00 92.38 109 GLU A O 1
ATOM 897 N N . PHE A 1 110 ? -0.592 0.923 12.356 1.00 91.75 110 PHE A N 1
ATOM 898 C CA . PHE A 1 110 ? -1.685 1.328 11.477 1.00 91.75 110 PHE A CA 1
ATOM 899 C C . PHE A 1 110 ? -3.059 0.918 12.025 1.00 91.75 110 PHE A C 1
ATOM 901 O O . PHE A 1 110 ? -3.980 1.746 12.048 1.00 91.75 110 PHE A O 1
ATOM 908 N N . GLU A 1 111 ? -3.197 -0.342 12.449 1.00 91.25 111 GLU A N 1
ATOM 909 C CA . GLU A 1 111 ? -4.440 -0.896 12.991 1.00 91.25 111 GLU A CA 1
ATOM 910 C C . GLU A 1 111 ? -4.834 -0.237 14.309 1.00 91.25 111 GLU A C 1
ATOM 912 O O . GLU A 1 111 ? -5.969 0.229 14.439 1.00 91.25 111 GLU A O 1
ATOM 917 N N . ASP A 1 112 ? -3.897 -0.119 15.252 1.00 92.06 112 ASP A N 1
ATOM 918 C CA . ASP A 1 112 ? -4.127 0.523 16.548 1.00 92.06 112 ASP A CA 1
ATOM 919 C C . ASP A 1 112 ? -4.631 1.957 16.357 1.00 92.06 112 ASP A C 1
ATOM 921 O O . ASP A 1 112 ? -5.616 2.378 16.973 1.00 92.06 112 ASP A O 1
ATOM 925 N N . ARG A 1 113 ? -4.015 2.692 15.422 1.00 90.00 113 ARG A N 1
ATOM 926 C CA . ARG A 1 113 ? -4.427 4.050 15.063 1.00 90.00 113 ARG A CA 1
ATOM 927 C C . ARG A 1 113 ? -5.812 4.091 14.412 1.00 90.00 113 ARG A C 1
ATOM 929 O O . ARG A 1 113 ? -6.558 5.034 14.672 1.00 90.00 113 ARG A O 1
ATOM 936 N N . GLN A 1 114 ? -6.185 3.109 13.583 1.00 90.00 114 GLN A N 1
ATOM 937 C CA . GLN A 1 114 ? -7.538 3.060 13.001 1.00 90.00 114 GLN A CA 1
ATOM 938 C C . GLN A 1 114 ? -8.599 2.761 14.057 1.00 90.00 114 GLN A C 1
ATOM 940 O O . GLN A 1 114 ? -9.654 3.395 14.075 1.00 90.00 114 GLN A O 1
ATOM 945 N N . ILE A 1 115 ? -8.319 1.822 14.959 1.00 89.94 115 ILE A N 1
ATOM 946 C CA . ILE A 1 115 ? -9.228 1.466 16.049 1.00 89.94 115 ILE A CA 1
ATOM 947 C C . ILE A 1 115 ? -9.424 2.662 16.984 1.00 89.94 115 ILE A C 1
ATOM 949 O O . ILE A 1 115 ? -10.560 2.956 17.360 1.00 89.94 115 ILE A O 1
ATOM 953 N N . ALA A 1 116 ? -8.348 3.374 17.330 1.00 89.31 116 ALA A N 1
ATOM 954 C CA . ALA A 1 116 ? -8.424 4.600 18.120 1.00 89.31 116 ALA A CA 1
ATOM 955 C C . ALA A 1 116 ? -9.294 5.663 17.429 1.00 89.31 116 ALA A C 1
ATOM 957 O O . ALA A 1 116 ? -10.234 6.164 18.042 1.00 89.31 116 ALA A O 1
ATOM 958 N N . ALA A 1 117 ? -9.070 5.914 16.135 1.00 86.25 117 ALA A N 1
ATOM 959 C CA . ALA A 1 117 ? -9.856 6.878 15.366 1.00 86.25 117 ALA A CA 1
ATOM 960 C C . ALA A 1 117 ? -11.355 6.520 15.304 1.00 86.25 117 ALA A C 1
ATOM 962 O O . ALA A 1 117 ? -12.205 7.403 15.412 1.00 86.25 117 ALA A O 1
ATOM 963 N N . ILE A 1 118 ? -11.705 5.232 15.175 1.00 86.62 118 ILE A N 1
ATOM 964 C CA . ILE A 1 118 ? -13.107 4.782 15.233 1.00 86.62 118 ILE A CA 1
ATOM 965 C C . ILE A 1 118 ? -13.699 5.050 16.618 1.00 86.62 118 ILE A C 1
ATOM 967 O O . ILE A 1 118 ? -14.798 5.593 16.709 1.00 86.62 118 ILE A O 1
ATOM 971 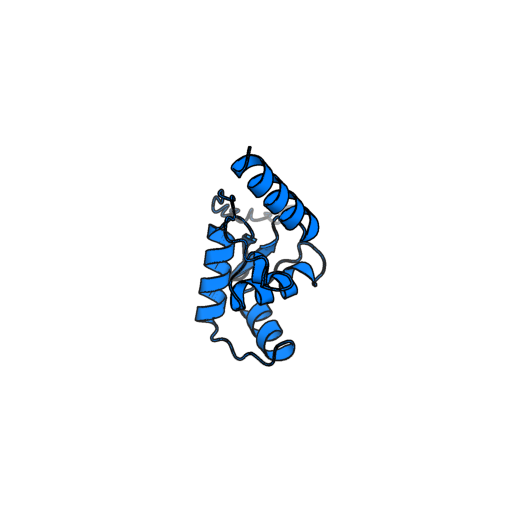N N . ARG A 1 119 ? -12.989 4.686 17.692 1.00 87.31 119 ARG A N 1
ATOM 972 C CA . ARG A 1 119 ? -13.454 4.902 19.073 1.00 87.31 119 ARG A CA 1
ATOM 973 C C . ARG A 1 119 ? -13.708 6.380 19.358 1.00 87.31 119 ARG A C 1
ATOM 975 O O . ARG A 1 119 ? -14.750 6.714 19.913 1.00 87.31 119 ARG A O 1
ATOM 982 N N . GLU A 1 120 ? -12.794 7.246 18.931 1.00 87.38 120 GLU A N 1
ATOM 983 C CA . GLU A 1 120 ? -12.931 8.700 19.045 1.00 87.38 120 GLU A CA 1
ATOM 984 C C . GLU A 1 120 ? -14.121 9.226 18.233 1.00 87.38 120 GLU A C 1
ATOM 986 O O . GLU A 1 120 ? -14.837 10.095 18.710 1.00 87.38 120 GLU A O 1
ATOM 991 N N . SER A 1 121 ? -14.390 8.667 17.047 1.00 83.56 121 SER A N 1
ATOM 992 C CA . SER A 1 121 ? -15.531 9.079 16.211 1.00 83.56 121 SER A CA 1
ATOM 993 C C . SER A 1 121 ? -16.907 8.695 16.770 1.00 83.56 121 SER A C 1
ATOM 995 O O . SER A 1 121 ? -17.920 9.234 16.328 1.00 83.56 121 SER A O 1
ATOM 997 N N . LEU A 1 122 ? -16.944 7.735 17.700 1.00 83.44 122 LEU A N 1
ATOM 998 C CA . LEU A 1 122 ? -18.156 7.226 18.348 1.00 83.44 122 LEU A CA 1
ATOM 999 C C . LEU A 1 122 ? -18.382 7.814 19.751 1.00 83.44 122 LEU A C 1
ATOM 1001 O O . LEU A 1 122 ? -19.381 7.468 20.384 1.00 83.44 122 LEU A O 1
ATOM 1005 N N . SER A 1 123 ? -17.446 8.634 20.239 1.00 80.50 123 SER A N 1
ATOM 1006 C CA . SER A 1 123 ? -17.516 9.320 21.538 1.00 80.50 123 SER A CA 1
ATOM 1007 C C . SER A 1 123 ? -18.147 10.701 21.387 1.00 80.50 123 SER A C 1
ATOM 1009 O O . SER A 1 123 ? -18.914 11.083 22.297 1.00 80.50 123 SER A O 1
#

Sequence (123 aa):
MRSIRTQTAVVRSTINAPLPILRYDPRKEDFERWFGPTEAKIMEILWGNQPMVRMTVRSIQRCLDREYSHAVAYTTVMSTMTRLWEKGVLGRIWQDGAYAYAPRESAQEFEDRQIAAIRESLS

Secondary structure (DSSP, 8-state):
-------------------------TTS-GGGGTS-HHHHHHHHHHHHSSTT--EEHHHHHHHHHHHS-----HHHHHHHHHHHHHTTSEEEEEETTEEEEEESS-HHHHHHHHHHHHHHHT-